Protein AF-A0A9X6U535-F1 (afdb_monomer)

Sequence (80 aa):
MVGKLSFTFNKIRKDYIQMLVGRKRPSWAPVKRKLVRVPHRAGALFLHTETEERRIDVPLVIKAAKDMADLQKIKEDLAD

Structure (mmCIF, N/CA/C/O backbone):
data_AF-A0A9X6U535-F1
#
_entry.id   AF-A0A9X6U535-F1
#
loop_
_atom_site.group_PDB
_atom_site.id
_atom_site.type_symbol
_atom_site.label_atom_id
_atom_site.label_alt_id
_atom_site.label_comp_id
_atom_site.label_asym_id
_atom_site.label_entity_id
_atom_site.label_seq_id
_atom_site.pdbx_PDB_ins_code
_atom_site.Cartn_x
_atom_site.Cartn_y
_atom_site.Cartn_z
_atom_site.occupancy
_atom_site.B_iso_or_equiv
_atom_site.auth_seq_id
_atom_site.auth_comp_id
_atom_site.auth_asym_id
_atom_site.auth_atom_id
_atom_site.pdbx_PDB_model_num
ATOM 1 N N . MET A 1 1 ? -13.276 -21.451 11.323 1.00 37.06 1 MET A N 1
ATOM 2 C CA . MET A 1 1 ? -12.872 -20.481 12.364 1.00 37.06 1 MET A CA 1
ATOM 3 C C . MET A 1 1 ? -12.056 -19.386 11.677 1.00 37.06 1 MET A C 1
ATOM 5 O O . MET A 1 1 ? -10.912 -19.629 11.321 1.00 37.06 1 MET A O 1
ATOM 9 N N . VAL A 1 2 ? -12.659 -18.239 11.342 1.00 49.16 2 VAL A N 1
ATOM 10 C CA . VAL A 1 2 ? -11.930 -17.130 10.693 1.00 49.16 2 VAL A CA 1
ATOM 11 C C . VAL A 1 2 ? -11.169 -16.395 11.793 1.00 49.16 2 VAL A C 1
ATOM 13 O O . VAL A 1 2 ? -11.782 -15.739 12.632 1.00 49.16 2 VAL A O 1
ATOM 16 N N . GLY A 1 3 ? -9.847 -16.567 11.848 1.00 54.12 3 GLY A N 1
ATOM 17 C CA . GLY A 1 3 ? -9.005 -15.833 12.791 1.00 54.12 3 GLY A CA 1
ATOM 18 C C . GLY A 1 3 ? -9.205 -14.329 12.605 1.00 54.12 3 GLY A C 1
ATOM 19 O O . GLY A 1 3 ? -9.239 -13.846 11.473 1.00 54.12 3 GLY A O 1
ATOM 20 N N . LYS A 1 4 ? -9.374 -13.584 13.705 1.00 62.53 4 LYS A N 1
ATOM 21 C CA . LYS A 1 4 ? -9.466 -12.118 13.669 1.00 62.53 4 LYS A CA 1
ATOM 22 C C . LYS A 1 4 ? -8.183 -11.565 13.046 1.00 62.53 4 LYS A C 1
ATOM 24 O O . LYS A 1 4 ? -7.132 -11.557 13.680 1.00 62.53 4 LYS A O 1
ATOM 29 N N . LEU A 1 5 ? -8.270 -11.123 11.797 1.00 74.88 5 LEU A N 1
ATOM 30 C CA . LEU A 1 5 ? -7.167 -10.494 11.088 1.00 74.88 5 LEU A CA 1
ATOM 31 C C . LEU A 1 5 ? -6.983 -9.068 11.623 1.00 74.88 5 LEU A C 1
ATOM 33 O O . LEU A 1 5 ? -7.907 -8.254 11.582 1.00 74.88 5 LEU A O 1
ATOM 37 N N . SER A 1 6 ? -5.794 -8.772 12.144 1.00 81.44 6 SER A N 1
ATOM 38 C CA . SER A 1 6 ? -5.431 -7.439 12.627 1.00 81.44 6 SER A CA 1
ATOM 39 C C . SER A 1 6 ? -4.758 -6.610 11.538 1.00 81.44 6 SER A C 1
ATOM 41 O O . SER A 1 6 ? -3.972 -7.142 10.752 1.00 81.44 6 SER A O 1
ATOM 43 N N . PHE A 1 7 ? -5.021 -5.305 11.537 1.00 88.31 7 PHE A N 1
ATOM 44 C CA . PHE A 1 7 ? -4.353 -4.335 10.676 1.00 88.31 7 PHE A CA 1
ATOM 45 C C . PHE A 1 7 ? -3.418 -3.452 11.508 1.00 88.31 7 PHE A C 1
ATOM 47 O O . PHE A 1 7 ? -3.763 -3.026 12.610 1.00 88.31 7 PHE A O 1
ATOM 54 N N . THR A 1 8 ? -2.222 -3.202 10.987 1.00 90.19 8 THR A N 1
ATOM 55 C CA . THR A 1 8 ? -1.236 -2.312 11.600 1.00 90.19 8 THR A CA 1
ATOM 56 C C . THR A 1 8 ? -0.607 -1.490 10.492 1.00 90.19 8 THR A C 1
ATOM 58 O O . THR A 1 8 ? -0.134 -2.049 9.501 1.00 90.19 8 THR A O 1
ATOM 61 N N . PHE A 1 9 ? -0.598 -0.175 10.671 1.00 89.56 9 PHE A N 1
ATOM 62 C CA . PHE A 1 9 ? 0.006 0.771 9.744 1.00 89.56 9 PHE A CA 1
ATOM 63 C C . PHE A 1 9 ? 0.863 1.746 10.538 1.00 89.56 9 PHE A C 1
ATOM 65 O O . PHE A 1 9 ? 0.448 2.213 11.590 1.00 89.56 9 PHE A O 1
ATOM 72 N N . ASN A 1 10 ? 2.088 1.995 10.076 1.00 91.38 10 ASN A N 1
ATOM 73 C CA . ASN A 1 10 ? 3.033 2.882 10.758 1.00 91.38 10 ASN A CA 1
ATOM 74 C C . ASN A 1 10 ? 3.213 2.588 12.269 1.00 91.38 10 ASN A C 1
ATOM 76 O O . ASN A 1 10 ? 3.260 3.493 13.091 1.00 91.38 10 ASN A O 1
ATOM 80 N N . LYS A 1 11 ? 3.272 1.303 12.651 1.00 90.69 11 LYS A N 1
ATOM 81 C CA . LYS A 1 11 ? 3.316 0.825 14.054 1.00 90.69 11 LYS A CA 1
ATOM 82 C C . LYS A 1 11 ? 2.074 1.153 14.902 1.00 90.69 11 LYS A C 1
ATOM 84 O O . LYS A 1 11 ? 2.033 0.774 16.068 1.00 90.69 11 LYS A O 1
ATOM 89 N N . ILE A 1 12 ? 1.048 1.770 14.325 1.00 90.69 12 ILE A N 1
ATOM 90 C CA 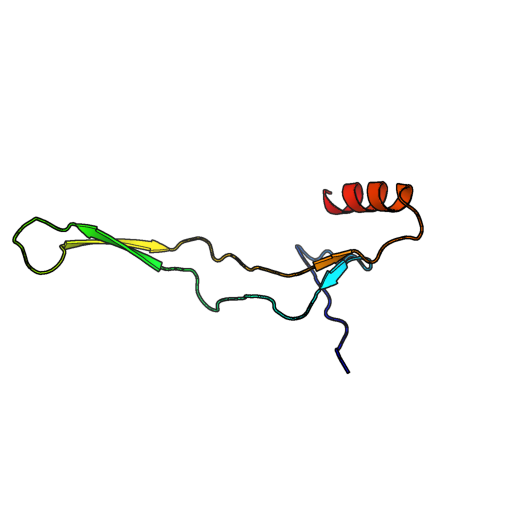. ILE A 1 12 ? -0.227 2.053 14.977 1.00 90.69 12 ILE A CA 1
ATOM 91 C C . ILE A 1 12 ? -1.193 0.906 14.694 1.00 90.69 12 ILE A C 1
ATOM 93 O O . ILE A 1 12 ? -1.334 0.422 13.565 1.00 90.69 12 ILE A O 1
ATOM 97 N N . ARG A 1 13 ? -1.871 0.461 15.749 1.00 90.00 13 ARG A N 1
ATOM 98 C CA . ARG A 1 13 ? -2.945 -0.524 15.694 1.00 90.00 13 ARG A CA 1
ATOM 99 C C . ARG A 1 13 ? -4.152 0.060 16.412 1.00 90.00 13 ARG A C 1
ATOM 101 O O . ARG A 1 13 ? -4.044 0.452 17.567 1.00 90.00 13 ARG A O 1
ATOM 108 N N . LYS A 1 14 ? -5.287 0.095 15.722 1.00 89.12 14 LYS A N 1
ATOM 109 C CA . LYS A 1 14 ? -6.564 0.560 16.266 1.00 89.12 14 LYS A CA 1
ATOM 110 C C . LYS A 1 14 ? -7.492 -0.645 16.431 1.00 89.12 14 LYS A C 1
ATOM 112 O O . LYS A 1 14 ? -7.664 -1.424 15.493 1.00 89.12 14 LYS A O 1
ATOM 117 N N . ASP A 1 15 ? -8.095 -0.810 17.604 1.00 87.75 15 ASP A N 1
ATOM 118 C CA . ASP A 1 15 ? -8.886 -2.010 17.935 1.00 87.75 15 ASP A CA 1
ATOM 119 C C . ASP A 1 15 ? -10.260 -2.063 17.253 1.00 87.75 15 ASP A C 1
ATOM 121 O O . ASP A 1 15 ? -10.847 -3.141 17.071 1.00 87.75 15 ASP A O 1
ATOM 125 N N . TYR A 1 16 ? -10.757 -0.898 16.837 1.00 87.00 16 TYR A N 1
ATOM 126 C CA . TYR A 1 16 ? -11.993 -0.757 16.077 1.00 87.00 16 TYR A CA 1
ATOM 127 C C . TYR A 1 16 ? -11.824 -1.106 14.590 1.00 87.00 16 TYR A C 1
ATOM 129 O O . TYR A 1 16 ? -12.825 -1.298 13.904 1.00 87.00 16 TYR A O 1
ATOM 137 N N . ILE A 1 17 ? -10.592 -1.247 14.081 1.00 89.31 17 ILE A N 1
ATOM 138 C CA . ILE A 1 17 ? -10.336 -1.660 12.695 1.00 89.31 17 ILE A CA 1
ATOM 139 C C . ILE A 1 17 ? -10.237 -3.182 12.629 1.00 89.31 17 ILE A C 1
ATOM 141 O O . ILE A 1 17 ? -9.369 -3.808 13.242 1.00 89.31 17 ILE A O 1
ATOM 145 N N . GLN A 1 18 ? -11.101 -3.791 11.824 1.00 87.94 18 GLN A N 1
ATOM 146 C CA . GLN A 1 18 ? -11.037 -5.207 11.501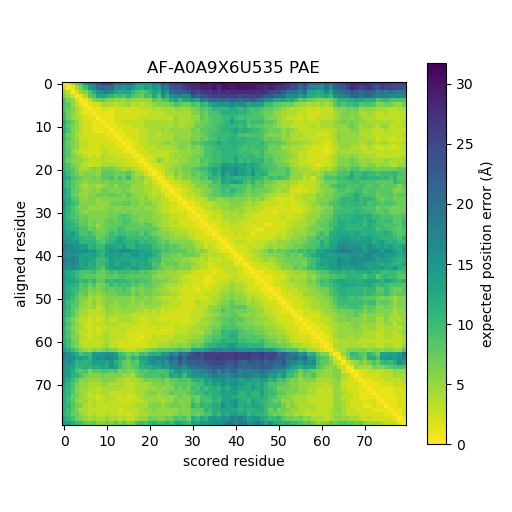 1.00 87.94 18 GLN A CA 1
ATOM 147 C C . GLN A 1 18 ? -10.706 -5.398 10.026 1.00 87.94 18 GLN A C 1
ATOM 149 O O . GLN A 1 18 ? -11.406 -4.904 9.148 1.00 87.94 18 GLN A O 1
ATOM 154 N N . MET A 1 19 ? -9.650 -6.161 9.750 1.00 87.19 19 MET A N 1
ATOM 155 C CA . MET A 1 19 ? -9.313 -6.533 8.382 1.00 87.19 19 MET A CA 1
ATOM 156 C C . MET A 1 19 ? -10.198 -7.696 7.929 1.00 87.19 19 MET A C 1
ATOM 158 O O . MET A 1 19 ? -10.366 -8.682 8.652 1.00 87.19 19 MET A O 1
ATOM 162 N N . LEU A 1 20 ? -10.759 -7.581 6.729 1.00 85.00 20 LEU A N 1
ATOM 163 C CA . LEU A 1 20 ? -11.515 -8.655 6.097 1.00 85.00 20 LEU A CA 1
ATOM 164 C C . LEU A 1 20 ? -10.591 -9.591 5.310 1.00 85.00 20 LEU A C 1
ATOM 166 O O . LEU A 1 20 ? -9.438 -9.283 4.994 1.00 85.00 20 LEU A O 1
ATOM 170 N N . VAL A 1 21 ? -11.121 -10.765 4.978 1.00 81.62 21 VAL A N 1
ATOM 171 C CA . VAL A 1 21 ? -10.475 -11.697 4.050 1.00 81.62 21 VAL A CA 1
ATOM 172 C C . VAL A 1 21 ? -10.540 -11.110 2.632 1.00 81.62 21 VAL A C 1
ATOM 174 O O . VAL A 1 21 ? -11.510 -10.445 2.284 1.00 81.62 21 VAL A O 1
ATOM 177 N N . GLY A 1 22 ? -9.512 -11.351 1.809 1.00 79.81 22 GLY A N 1
ATOM 178 C CA . GLY A 1 22 ? -9.491 -10.914 0.403 1.00 79.81 22 GLY A CA 1
ATOM 179 C C . GLY A 1 22 ? -8.511 -9.786 0.067 1.00 79.81 22 GLY A C 1
ATOM 180 O O . GLY A 1 22 ? -8.645 -9.160 -0.981 1.00 79.81 22 GLY A O 1
ATOM 181 N N . ARG A 1 23 ? -7.509 -9.520 0.919 1.00 81.62 23 ARG A N 1
ATOM 182 C CA . ARG A 1 23 ? -6.453 -8.543 0.603 1.00 81.62 23 ARG A CA 1
ATOM 183 C C . ARG A 1 23 ? -5.728 -8.906 -0.699 1.00 81.62 23 ARG A C 1
ATOM 185 O O . ARG A 1 23 ? -5.235 -10.027 -0.846 1.00 81.62 23 ARG A O 1
ATOM 192 N N . LYS A 1 24 ? -5.599 -7.944 -1.610 1.00 84.19 24 LYS A N 1
ATOM 193 C CA . LYS A 1 24 ? -4.769 -8.083 -2.812 1.00 84.19 24 LYS A CA 1
ATOM 194 C C . LYS A 1 24 ? -3.397 -7.506 -2.505 1.00 84.19 24 LYS A C 1
ATOM 196 O O . LYS A 1 24 ? -3.205 -6.295 -2.478 1.00 84.19 24 LYS A O 1
ATOM 201 N N . ARG A 1 25 ? -2.442 -8.395 -2.231 1.00 83.62 25 ARG A N 1
ATOM 202 C CA . ARG A 1 25 ? -1.043 -8.033 -1.984 1.00 83.62 25 ARG A CA 1
ATOM 203 C C . ARG A 1 25 ? -0.167 -8.670 -3.060 1.00 83.62 25 ARG A C 1
ATOM 205 O O . ARG A 1 25 ? 0.356 -9.757 -2.820 1.00 83.62 25 ARG A O 1
ATOM 212 N N . PRO A 1 26 ? -0.027 -8.037 -4.236 1.00 88.56 26 PRO A N 1
ATOM 213 C CA . PRO A 1 26 ? 0.880 -8.542 -5.254 1.00 88.56 26 PRO A CA 1
ATOM 214 C C . PRO A 1 26 ? 2.304 -8.586 -4.691 1.00 88.56 26 PRO A C 1
ATOM 216 O O . PRO A 1 26 ? 2.716 -7.699 -3.934 1.00 88.56 26 PRO A O 1
ATOM 219 N N . SER A 1 27 ? 3.048 -9.635 -5.034 1.00 89.44 27 SER A N 1
ATOM 220 C CA . SER A 1 27 ? 4.425 -9.81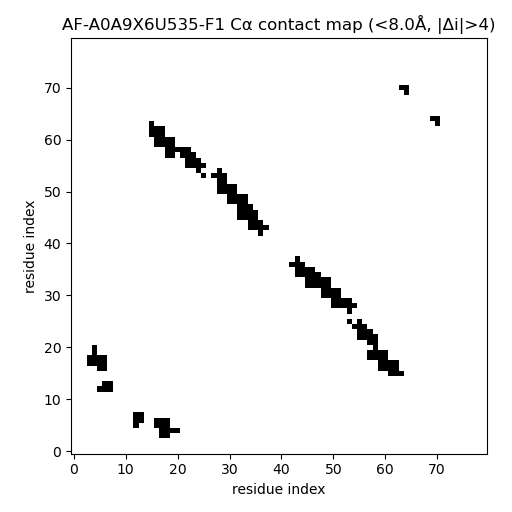1 -4.562 1.00 89.44 27 SER A CA 1
ATOM 221 C C . SER A 1 27 ? 5.374 -8.770 -5.162 1.00 89.44 27 SER A C 1
ATOM 223 O O . SER A 1 27 ? 6.317 -8.360 -4.493 1.00 89.44 27 SER A O 1
ATOM 225 N N . TRP A 1 28 ? 5.079 -8.278 -6.370 1.00 90.44 28 TRP A N 1
ATOM 226 C CA . TRP A 1 28 ? 5.905 -7.312 -7.097 1.00 90.44 28 TRP A CA 1
ATOM 227 C C . TRP A 1 28 ? 5.149 -6.024 -7.408 1.00 90.44 28 TRP A C 1
ATOM 229 O O . TRP A 1 28 ? 3.923 -6.017 -7.529 1.00 90.44 28 TRP A O 1
ATOM 239 N N . ALA A 1 29 ? 5.905 -4.934 -7.524 1.00 91.88 29 ALA A N 1
ATOM 240 C CA . ALA A 1 29 ? 5.414 -3.697 -8.110 1.00 91.88 29 ALA A CA 1
ATOM 241 C C . ALA A 1 29 ? 5.123 -3.910 -9.609 1.00 91.88 29 ALA A C 1
ATOM 243 O O . ALA A 1 29 ? 5.867 -4.656 -10.256 1.00 91.88 29 ALA A O 1
ATOM 244 N N . PRO A 1 30 ? 4.061 -3.306 -10.169 1.00 92.81 30 PRO A N 1
ATOM 245 C CA . PRO A 1 30 ? 3.804 -3.383 -11.600 1.00 92.81 30 PRO A CA 1
ATOM 246 C C . PRO A 1 30 ? 4.965 -2.771 -12.390 1.00 92.81 30 PRO A C 1
ATOM 248 O O . PRO A 1 30 ? 5.554 -1.769 -11.989 1.00 92.81 30 PRO A O 1
ATOM 251 N N . VAL A 1 31 ? 5.296 -3.392 -13.520 1.00 93.94 31 VAL A N 1
ATOM 252 C CA . VAL A 1 31 ? 6.381 -2.946 -14.395 1.00 93.94 31 VAL A CA 1
ATOM 253 C C . VAL A 1 31 ? 5.787 -2.529 -15.729 1.00 93.94 31 VAL A C 1
ATOM 255 O O . VAL A 1 31 ? 5.199 -3.349 -16.438 1.00 93.94 31 VAL A O 1
ATOM 258 N N . LYS A 1 32 ? 5.977 -1.264 -16.096 1.00 93.88 32 LYS A N 1
ATOM 259 C CA . LYS A 1 32 ? 5.513 -0.700 -17.358 1.00 93.88 32 LYS A CA 1
ATOM 260 C C . LYS A 1 32 ? 6.697 -0.452 -18.279 1.00 93.88 32 LYS A C 1
ATOM 262 O O . LYS A 1 32 ? 7.649 0.238 -17.935 1.00 93.88 32 LYS A O 1
ATOM 267 N N . ARG A 1 33 ? 6.655 -1.035 -19.476 1.00 93.75 33 ARG A N 1
ATOM 268 C CA . ARG A 1 33 ? 7.705 -0.864 -20.490 1.00 93.75 33 ARG A CA 1
ATOM 269 C C . ARG A 1 33 ? 7.248 0.141 -21.529 1.00 93.75 33 ARG A C 1
ATOM 271 O O . ARG A 1 33 ? 6.211 -0.057 -22.162 1.00 93.75 33 ARG A O 1
ATOM 278 N N . LYS A 1 34 ? 8.035 1.194 -21.730 1.00 95.31 34 LYS A N 1
ATOM 279 C CA . LYS A 1 34 ? 7.772 2.187 -22.765 1.00 95.31 34 LYS A CA 1
ATOM 280 C C . LYS A 1 34 ? 8.385 1.711 -24.075 1.00 95.31 34 LYS A C 1
ATOM 282 O O . LYS A 1 34 ? 9.594 1.504 -24.178 1.00 95.31 34 LYS A O 1
ATOM 287 N N . LEU A 1 35 ? 7.524 1.508 -25.064 1.00 95.19 35 LEU A N 1
ATOM 288 C CA . LEU A 1 35 ? 7.880 0.978 -26.373 1.00 95.19 35 LEU A CA 1
ATOM 289 C C . LEU A 1 35 ? 7.407 1.948 -27.458 1.00 95.19 35 LEU A C 1
ATOM 291 O O . LEU A 1 35 ? 6.267 2.409 -27.411 1.00 95.19 35 LEU A O 1
ATOM 295 N N . VAL A 1 36 ? 8.250 2.223 -28.452 1.00 95.25 36 VAL A N 1
ATOM 296 C CA . VAL A 1 36 ? 7.876 2.999 -29.643 1.00 95.25 36 VAL A CA 1
ATOM 297 C C . VAL A 1 36 ? 7.535 2.042 -30.771 1.00 95.25 36 VAL A C 1
ATOM 299 O O . VAL A 1 36 ? 8.344 1.195 -31.150 1.00 95.25 36 VAL A O 1
ATOM 302 N N . ARG A 1 37 ? 6.329 2.186 -31.320 1.00 93.62 37 ARG A N 1
ATOM 303 C CA . ARG A 1 37 ? 5.868 1.444 -32.496 1.00 93.62 37 ARG A CA 1
ATOM 304 C C . ARG A 1 37 ? 5.798 2.398 -33.677 1.00 93.62 37 ARG A C 1
ATOM 306 O O . ARG A 1 37 ? 5.257 3.491 -33.551 1.00 93.62 37 ARG A O 1
ATOM 313 N N . VAL A 1 38 ? 6.347 1.972 -34.807 1.00 93.50 38 VAL A N 1
ATOM 314 C CA . VAL A 1 38 ? 6.297 2.715 -36.069 1.00 93.50 38 VAL A CA 1
ATOM 315 C C . VAL A 1 38 ? 5.376 1.946 -37.016 1.00 93.50 38 VAL A C 1
ATOM 317 O O . VAL A 1 38 ? 5.502 0.719 -37.087 1.00 93.50 38 VAL A O 1
ATOM 320 N N . PRO A 1 39 ? 4.455 2.613 -37.733 1.00 94.44 39 PRO A N 1
ATOM 321 C CA . PRO A 1 39 ? 3.624 1.954 -38.735 1.00 94.44 39 PRO A CA 1
ATOM 322 C C . PRO A 1 39 ? 4.472 1.160 -39.736 1.00 94.44 39 PRO A C 1
ATOM 324 O O . PRO A 1 39 ? 5.547 1.605 -40.130 1.00 94.44 39 PRO A O 1
ATOM 327 N N . HIS A 1 40 ? 3.986 -0.013 -40.148 1.00 92.06 40 HIS A N 1
ATOM 328 C CA . HIS A 1 40 ? 4.648 -0.904 -41.117 1.00 92.06 40 HIS A CA 1
ATOM 329 C C . HIS A 1 40 ? 6.008 -1.484 -40.680 1.00 92.06 40 HIS A C 1
ATOM 331 O O . HIS A 1 40 ? 6.677 -2.136 -41.479 1.00 92.06 40 HIS A O 1
ATOM 337 N N . ARG A 1 41 ? 6.414 -1.317 -39.413 1.00 89.88 41 ARG A N 1
ATOM 338 C CA . ARG A 1 41 ? 7.587 -1.991 -38.839 1.00 89.88 41 ARG A CA 1
ATOM 339 C C . ARG A 1 41 ? 7.145 -3.043 -37.830 1.00 89.88 41 ARG A C 1
ATOM 341 O O . ARG A 1 41 ? 6.486 -2.727 -36.842 1.00 89.88 41 ARG A O 1
ATOM 348 N N . ALA A 1 42 ? 7.540 -4.292 -38.056 1.00 92.00 42 ALA A N 1
ATOM 349 C CA . ALA A 1 42 ? 7.307 -5.357 -37.091 1.00 92.00 42 ALA A CA 1
ATOM 350 C C . ALA A 1 42 ? 8.086 -5.091 -35.788 1.00 92.00 42 ALA A C 1
ATOM 352 O O . ALA A 1 42 ? 9.257 -4.708 -35.810 1.00 92.00 42 ALA A O 1
ATOM 353 N N . GLY A 1 43 ? 7.430 -5.315 -34.649 1.00 92.19 43 GLY A N 1
ATOM 354 C CA . GLY A 1 43 ? 8.018 -5.125 -33.323 1.00 92.19 43 GLY A CA 1
ATOM 355 C C . GLY A 1 43 ? 7.878 -3.704 -32.767 1.00 92.19 43 GLY A C 1
ATOM 356 O O . GLY A 1 43 ? 7.032 -2.917 -33.192 1.00 92.19 43 GLY A O 1
ATOM 357 N N . ALA A 1 44 ? 8.669 -3.404 -31.739 1.00 93.38 44 ALA A N 1
ATOM 358 C CA . ALA A 1 44 ? 8.716 -2.095 -31.103 1.00 93.38 44 ALA A CA 1
ATOM 359 C C . ALA A 1 44 ? 10.134 -1.807 -30.599 1.00 93.38 44 ALA A C 1
ATOM 361 O O . ALA A 1 44 ? 10.831 -2.723 -30.163 1.00 93.38 44 ALA A O 1
ATOM 362 N N . LEU A 1 45 ? 10.548 -0.542 -30.641 1.00 93.62 45 LEU A N 1
ATOM 363 C CA . LEU A 1 45 ? 11.806 -0.105 -30.047 1.00 93.62 45 LEU A CA 1
ATOM 364 C C . LEU A 1 45 ? 11.606 0.102 -28.544 1.00 93.62 45 LEU A C 1
ATOM 366 O O . LEU A 1 45 ? 10.713 0.842 -28.131 1.00 93.62 45 LEU A O 1
ATOM 370 N N . PHE A 1 46 ? 12.433 -0.549 -27.732 1.00 95.06 46 PHE A N 1
ATOM 371 C CA . PHE A 1 46 ? 12.445 -0.340 -26.290 1.00 95.06 46 PHE A CA 1
ATOM 372 C C . PHE A 1 46 ? 13.064 1.017 -25.954 1.00 95.06 46 PHE A C 1
ATOM 374 O O . PHE A 1 46 ? 14.172 1.305 -26.396 1.00 95.06 46 PHE A O 1
ATOM 381 N N . LEU A 1 47 ? 12.347 1.836 -25.181 1.00 95.38 47 LEU A N 1
ATOM 382 C CA . LEU A 1 47 ? 12.887 3.086 -24.648 1.00 95.38 47 LEU A CA 1
ATOM 383 C C . LEU A 1 47 ? 13.429 2.866 -23.241 1.00 95.38 47 LEU A C 1
ATOM 385 O O . LEU A 1 47 ? 14.625 3.000 -23.005 1.00 95.38 47 LEU A O 1
ATOM 389 N N . HIS A 1 48 ? 12.548 2.502 -22.312 1.00 94.62 48 HIS A N 1
ATOM 390 C CA . HIS A 1 48 ? 12.904 2.281 -20.916 1.00 94.62 48 HIS A CA 1
ATOM 391 C C . HIS A 1 48 ? 11.805 1.521 -20.169 1.00 94.62 48 HIS A C 1
ATOM 393 O O . HIS A 1 48 ? 10.714 1.263 -20.690 1.00 94.62 48 HIS A O 1
ATOM 399 N N . THR A 1 49 ? 12.116 1.141 -18.931 1.00 96.12 49 THR A N 1
ATOM 400 C CA . THR A 1 49 ? 11.193 0.480 -18.006 1.00 96.12 49 THR A CA 1
ATOM 401 C C . THR A 1 49 ? 10.921 1.400 -16.823 1.00 96.12 49 THR A C 1
ATOM 403 O O . THR A 1 49 ? 11.854 1.960 -16.256 1.00 96.12 49 THR A O 1
ATOM 406 N N . GLU A 1 50 ? 9.655 1.529 -16.449 1.00 94.88 50 GLU A N 1
ATOM 407 C CA . GLU A 1 50 ? 9.187 2.257 -15.274 1.00 94.88 50 GLU A CA 1
ATOM 408 C C . GLU A 1 50 ? 8.581 1.254 -14.288 1.00 94.88 50 GLU A C 1
ATOM 410 O O . GLU A 1 50 ? 7.822 0.358 -14.676 1.00 94.88 50 GLU A O 1
ATOM 415 N N . THR A 1 51 ? 8.929 1.393 -13.013 1.00 94.25 51 THR A N 1
ATOM 416 C CA . THR A 1 51 ? 8.314 0.623 -11.928 1.00 94.25 51 THR A CA 1
ATOM 417 C C . THR A 1 51 ? 7.225 1.480 -11.306 1.00 94.25 51 THR A C 1
ATOM 419 O O . THR A 1 51 ? 7.511 2.560 -10.796 1.00 94.25 51 THR A O 1
ATOM 422 N N . GLU A 1 52 ? 5.982 1.013 -11.366 1.00 91.25 52 GLU A N 1
ATOM 423 C CA . GLU A 1 52 ? 4.832 1.729 -10.817 1.00 91.25 52 GLU A CA 1
ATOM 424 C C . GLU A 1 52 ? 4.659 1.456 -9.317 1.00 91.25 52 GLU A C 1
ATOM 426 O O . GLU A 1 52 ? 5.266 0.552 -8.733 1.00 91.25 52 GLU A O 1
ATOM 431 N N . GLU A 1 53 ? 3.792 2.234 -8.676 1.00 91.25 53 GLU A N 1
ATOM 432 C CA . GLU A 1 53 ? 3.468 2.054 -7.268 1.00 91.25 53 GLU A CA 1
ATOM 433 C C . GLU A 1 53 ? 2.803 0.699 -7.016 1.00 91.25 53 GLU A C 1
ATOM 435 O O . GLU A 1 53 ? 1.815 0.307 -7.645 1.00 91.25 53 GLU A O 1
ATOM 440 N N . ARG A 1 54 ? 3.320 -0.031 -6.024 1.00 92.00 54 ARG A N 1
ATOM 441 C CA . ARG A 1 54 ? 2.713 -1.288 -5.598 1.00 92.00 54 ARG A CA 1
ATOM 442 C C . ARG A 1 54 ? 1.533 -1.022 -4.673 1.00 92.00 54 ARG A C 1
ATOM 444 O O . ARG A 1 54 ? 1.672 -1.039 -3.449 1.00 92.00 54 ARG A O 1
ATOM 451 N N . ARG A 1 55 ? 0.359 -0.841 -5.268 1.00 89.94 55 ARG A N 1
ATOM 452 C CA . ARG A 1 55 ? -0.897 -0.723 -4.529 1.00 89.94 55 ARG A CA 1
ATOM 453 C C . ARG A 1 55 ? -1.233 -2.030 -3.798 1.00 89.94 55 ARG A C 1
ATOM 455 O O . ARG A 1 55 ? -1.172 -3.116 -4.376 1.00 89.94 55 ARG A O 1
ATOM 462 N N . ILE A 1 56 ? -1.584 -1.922 -2.517 1.00 90.69 56 ILE A N 1
ATOM 463 C CA . ILE A 1 56 ? -2.071 -3.035 -1.694 1.00 90.69 56 ILE A CA 1
ATOM 464 C C . ILE A 1 56 ? -3.496 -2.699 -1.280 1.00 90.69 56 ILE A C 1
ATOM 466 O O . ILE A 1 56 ? -3.708 -1.825 -0.443 1.00 90.69 56 ILE A O 1
ATOM 470 N N . ASP A 1 57 ? -4.463 -3.418 -1.838 1.00 90.06 57 ASP A N 1
ATOM 471 C CA . ASP A 1 57 ? -5.862 -3.229 -1.472 1.00 90.06 57 ASP A CA 1
ATOM 472 C C . ASP A 1 57 ? -6.187 -4.103 -0.264 1.00 90.06 57 ASP A C 1
ATOM 47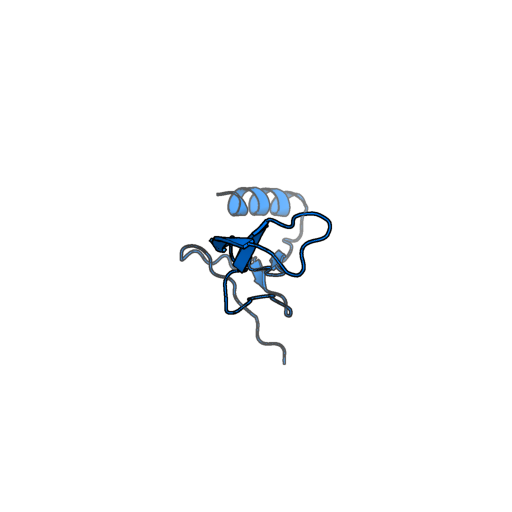4 O O . ASP A 1 57 ? -6.172 -5.340 -0.332 1.00 90.06 57 ASP A O 1
ATOM 478 N N . VAL A 1 58 ? -6.460 -3.445 0.861 1.00 89.75 58 VAL A N 1
ATOM 479 C CA . VAL A 1 58 ? -6.822 -4.092 2.118 1.00 89.75 58 VAL A CA 1
ATOM 480 C C . VAL A 1 58 ? -8.281 -3.772 2.428 1.00 89.75 58 VAL A C 1
ATOM 482 O O . VAL A 1 58 ? -8.596 -2.615 2.697 1.00 89.75 58 VAL A O 1
ATOM 485 N N . PRO A 1 59 ? -9.184 -4.765 2.411 1.00 90.31 59 PRO A N 1
ATOM 486 C CA . PRO A 1 59 ? -10.557 -4.539 2.830 1.00 90.31 59 PRO A CA 1
ATOM 487 C C . PRO A 1 59 ? -10.605 -4.399 4.358 1.00 90.31 59 PRO A C 1
ATOM 489 O O . PRO A 1 59 ? -10.170 -5.295 5.088 1.00 90.31 59 PRO A O 1
ATOM 492 N N . LEU A 1 60 ? -11.123 -3.270 4.840 1.00 88.69 60 LEU A N 1
ATOM 493 C CA . LEU A 1 60 ? -11.249 -2.946 6.261 1.00 88.69 60 LEU A CA 1
ATOM 494 C C . LEU A 1 60 ? -12.716 -2.689 6.613 1.00 88.69 60 LEU A C 1
ATOM 496 O O . LEU A 1 60 ? -13.467 -2.132 5.817 1.00 88.69 60 LEU A O 1
ATOM 500 N N . VAL 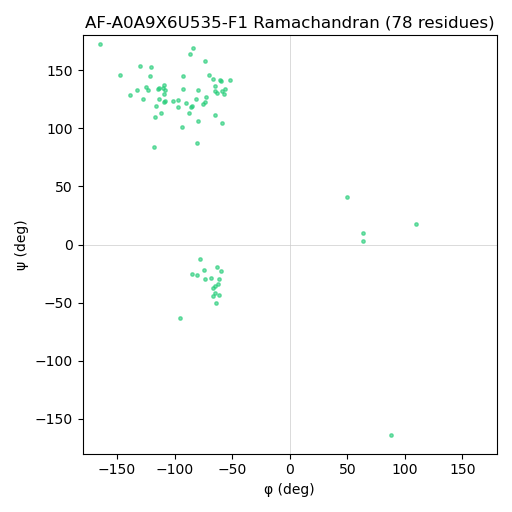A 1 61 ? -13.103 -3.076 7.823 1.00 87.88 61 VAL A N 1
ATOM 501 C CA . VAL A 1 61 ? -14.385 -2.734 8.443 1.00 87.88 61 VAL A CA 1
ATOM 502 C C . VAL A 1 61 ? -14.103 -2.036 9.758 1.00 87.88 61 VAL A C 1
ATOM 504 O O . VAL A 1 61 ? -13.302 -2.510 10.565 1.00 87.88 61 VAL A O 1
ATOM 507 N N . ILE A 1 62 ? -14.792 -0.923 9.977 1.00 86.88 62 ILE A N 1
ATOM 508 C CA . ILE A 1 62 ? -14.832 -0.259 11.273 1.00 86.88 62 ILE A CA 1
ATOM 509 C C . ILE A 1 62 ? -15.928 -0.947 12.079 1.00 86.88 62 ILE A C 1
ATOM 511 O O . ILE A 1 62 ? -17.091 -0.972 11.672 1.00 86.88 62 ILE A O 1
ATOM 515 N N . LYS A 1 63 ? -15.558 -1.547 13.209 1.00 80.38 63 LYS A N 1
ATOM 516 C CA . LYS A 1 63 ? -16.535 -2.060 14.166 1.00 80.38 63 LYS A CA 1
ATOM 517 C C . LYS A 1 63 ? -17.306 -0.869 14.715 1.00 80.38 63 LYS A C 1
ATOM 519 O O . LYS A 1 63 ? -16.728 -0.033 15.403 1.00 80.38 63 LYS A O 1
ATOM 524 N N . ALA A 1 64 ? -18.583 -0.787 14.366 1.00 66.81 64 ALA A N 1
ATOM 525 C CA . ALA A 1 64 ? -19.430 0.317 14.774 1.00 66.81 64 ALA A CA 1
ATOM 526 C C . ALA A 1 64 ? -19.495 0.420 16.304 1.00 66.81 64 ALA A C 1
ATOM 528 O O . ALA A 1 64 ? -19.725 -0.573 17.001 1.00 66.81 64 ALA A O 1
ATOM 529 N N . ALA A 1 65 ? -19.311 1.638 16.806 1.00 65.06 65 ALA A N 1
ATOM 530 C CA . ALA A 1 65 ? -19.849 2.032 18.096 1.00 65.06 65 ALA A CA 1
ATOM 531 C C . ALA A 1 65 ? -21.370 2.224 17.958 1.00 65.06 65 ALA A C 1
ATOM 533 O O . ALA A 1 65 ? -21.882 2.386 16.850 1.00 65.06 65 ALA A O 1
ATOM 534 N N . LYS A 1 66 ? -22.095 2.137 19.076 1.00 71.31 66 LYS A N 1
ATOM 535 C CA . LYS A 1 66 ? -23.562 2.005 19.113 1.00 71.31 66 LYS A CA 1
ATOM 536 C C . LYS A 1 66 ? -24.314 3.168 18.445 1.00 71.31 66 LYS A C 1
ATOM 538 O O . LYS A 1 66 ? -25.435 2.950 17.999 1.00 71.31 66 LYS A O 1
ATOM 543 N N . ASP A 1 67 ? -23.678 4.338 18.323 1.00 81.06 67 ASP A N 1
ATOM 544 C CA . ASP A 1 67 ? -24.307 5.590 17.903 1.00 81.06 67 ASP A CA 1
ATOM 545 C C . ASP A 1 67 ? -23.547 6.317 16.776 1.00 81.06 67 ASP A C 1
ATOM 547 O O . ASP A 1 67 ? -22.324 6.230 16.639 1.00 81.06 67 ASP A O 1
ATOM 551 N N . MET A 1 68 ? -24.278 7.117 15.989 1.00 79.75 68 MET A N 1
ATOM 552 C CA . MET A 1 68 ? -23.732 7.905 14.871 1.00 79.75 68 MET A CA 1
ATOM 553 C C . MET A 1 68 ? -22.684 8.943 15.321 1.00 79.75 68 MET A C 1
ATOM 555 O O . MET A 1 68 ? -21.769 9.269 14.567 1.00 79.75 68 MET A O 1
ATOM 559 N N . ALA A 1 69 ? -22.798 9.456 16.550 1.00 82.88 69 ALA A N 1
ATOM 560 C CA . ALA A 1 69 ? -21.855 10.424 17.111 1.00 82.88 69 ALA A CA 1
ATOM 561 C C . ALA A 1 69 ? -20.460 9.816 17.334 1.00 82.88 69 ALA A C 1
ATOM 563 O O . ALA A 1 69 ? -19.448 10.467 17.078 1.00 82.88 69 ALA A O 1
ATOM 564 N N . ASP A 1 70 ? -20.392 8.552 17.750 1.00 83.25 70 ASP A N 1
ATOM 565 C CA . ASP A 1 70 ? -19.117 7.873 17.976 1.00 83.25 70 ASP A CA 1
ATOM 566 C C . ASP A 1 70 ? -18.422 7.514 16.660 1.00 83.25 70 ASP A C 1
ATOM 568 O O . ASP A 1 70 ? -17.195 7.548 16.581 1.00 83.25 70 ASP A O 1
ATOM 572 N N . LEU A 1 71 ? -19.186 7.259 15.591 1.00 86.38 71 LEU A N 1
ATOM 573 C CA . LEU A 1 71 ? -18.617 7.092 14.252 1.00 86.38 71 LEU A CA 1
ATOM 574 C C . LEU A 1 71 ? -17.907 8.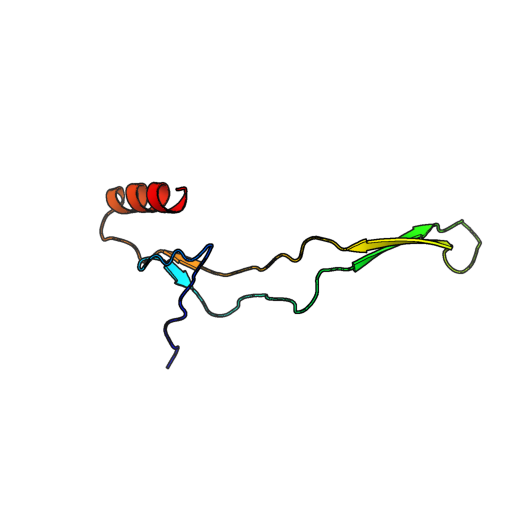359 13.759 1.00 86.38 71 LEU A C 1
ATOM 576 O O . LEU A 1 71 ? -16.889 8.241 13.080 1.00 86.38 71 LEU A O 1
ATOM 580 N N . GLN A 1 72 ? -18.393 9.556 14.112 1.00 86.81 72 GLN A N 1
ATOM 581 C CA . GLN A 1 72 ? -17.707 10.802 13.748 1.00 86.81 72 GLN A CA 1
ATOM 582 C C . GLN A 1 72 ? -16.362 10.930 14.468 1.00 86.81 72 GLN A C 1
ATOM 584 O O . GLN A 1 72 ? -15.360 11.205 13.815 1.00 86.81 72 GLN A O 1
ATOM 589 N N . LYS A 1 73 ? -16.313 10.619 15.769 1.00 87.62 73 LYS A N 1
ATOM 590 C CA . LYS A 1 73 ? -15.060 10.618 16.544 1.00 87.62 73 LYS A CA 1
ATOM 591 C C . LYS A 1 73 ? -14.048 9.606 16.002 1.00 87.62 73 LYS A C 1
ATOM 593 O O . LYS A 1 73 ? -12.876 9.921 15.863 1.00 87.62 73 LYS A O 1
ATOM 598 N N . ILE A 1 74 ? -14.500 8.394 15.662 1.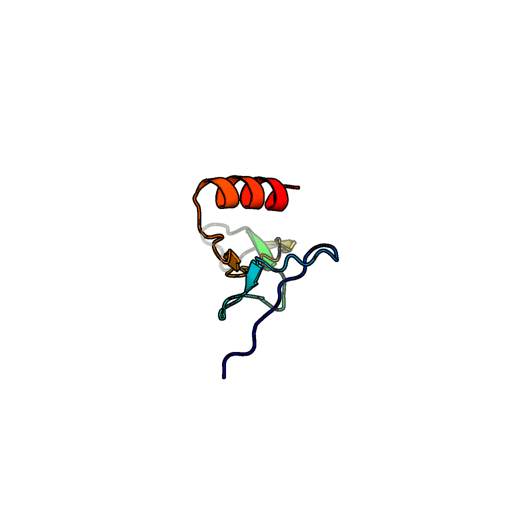00 89.44 74 ILE A N 1
ATOM 599 C CA . ILE A 1 74 ? -13.635 7.354 15.077 1.00 89.44 74 ILE A CA 1
ATOM 600 C C . ILE A 1 74 ? -13.111 7.782 13.702 1.00 89.44 74 ILE A C 1
ATOM 602 O O . ILE A 1 74 ? -11.981 7.465 13.348 1.00 89.44 74 ILE A O 1
ATOM 606 N N . LYS A 1 75 ? -13.923 8.493 12.915 1.00 86.69 75 LYS A N 1
ATOM 607 C CA . LYS A 1 75 ? -13.502 9.024 11.617 1.00 86.69 75 LYS A CA 1
ATOM 608 C C . LYS A 1 75 ? -12.399 10.074 11.774 1.00 86.69 75 LYS A C 1
ATOM 610 O O . LYS A 1 75 ? -11.466 10.060 10.981 1.00 86.69 75 LYS A O 1
ATOM 615 N N . GLU A 1 76 ? -12.512 10.952 12.767 1.00 88.88 76 GLU A N 1
ATOM 616 C CA . GLU A 1 76 ? -11.470 11.933 13.104 1.00 88.88 76 GLU A CA 1
ATOM 617 C C . GLU A 1 76 ? -10.186 11.222 13.564 1.00 88.88 76 GLU A C 1
ATOM 619 O O . GLU A 1 76 ? -9.145 11.405 12.947 1.00 88.88 76 GLU A O 1
ATOM 624 N N . ASP A 1 77 ? -10.286 10.281 14.509 1.00 88.06 77 ASP A N 1
ATOM 625 C CA . ASP A 1 77 ? -9.146 9.489 15.013 1.00 88.06 77 ASP A CA 1
ATOM 626 C C . ASP A 1 77 ? -8.473 8.582 13.957 1.00 88.06 77 ASP A C 1
ATOM 628 O O . ASP A 1 77 ? -7.351 8.114 14.159 1.0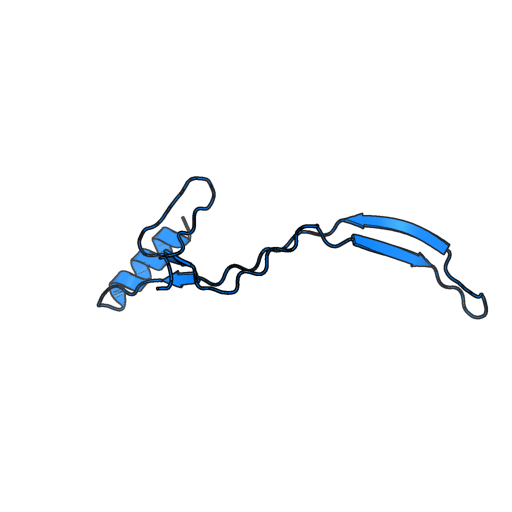0 88.06 77 ASP A O 1
ATOM 632 N N . LEU A 1 78 ? -9.165 8.275 12.854 1.00 87.06 78 LEU A N 1
ATOM 633 C CA . LEU A 1 78 ? -8.615 7.529 11.717 1.00 87.06 78 LEU A CA 1
ATO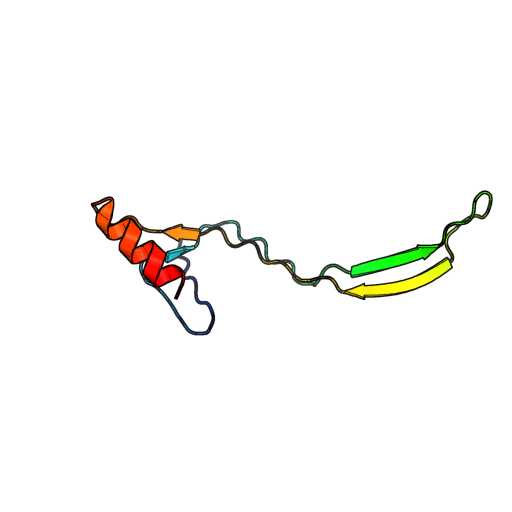M 634 C C . LEU A 1 78 ? -7.874 8.436 10.724 1.00 87.06 78 LEU A C 1
ATOM 636 O O . LEU A 1 78 ? -7.045 7.940 9.960 1.00 87.06 78 LEU A O 1
ATOM 640 N N . ALA A 1 79 ? -8.232 9.720 10.674 1.00 86.12 79 ALA A N 1
ATOM 641 C CA . ALA A 1 79 ? -7.587 10.700 9.808 1.00 86.12 79 ALA A CA 1
ATOM 642 C C . ALA A 1 79 ? -6.268 11.222 10.402 1.00 86.12 79 ALA A C 1
ATOM 644 O O . ALA A 1 79 ? -5.394 11.619 9.629 1.00 86.12 79 ALA A O 1
ATOM 645 N N . ASP A 1 80 ? -6.148 11.187 11.733 1.00 79.12 80 ASP A N 1
ATOM 646 C CA . ASP A 1 80 ? -4.937 11.501 12.504 1.00 79.12 80 ASP A CA 1
ATOM 647 C C . ASP A 1 80 ? -3.881 10.374 12.457 1.00 79.12 80 ASP A C 1
ATOM 649 O O . ASP A 1 80 ? -2.681 10.694 12.271 1.00 79.12 80 ASP A O 1
#

Organism: Bacillus cereus (NCBI:txid1396)

InterPro domains:
  IPR006520 Distal tail protein, N-terminal [TIGR01633] (7-79)
  IPR008841 Siphovirus-type tail component, RIFT-related domain [PF05709] (18-79)

Secondary structure (DSSP, 8-state):
----B---BTTB--TTEEEPS--B--SS--EEEEEE--TT-SS-EEEEEEEPP---B--EEE---SSHHHHHHHHHHHH-

Nearest PDB structures (foldseek):
  2x8k-assembly1_A  TM=8.477E-01  e=2.226E-01  Bacillus phage SPP1
  2x8k-assembly1_C  TM=8.440E-01  e=2.667E-01  Bacillus phage SPP1
  9d93-assembly1_Mc  TM=6.787E-01  e=7.416E-01  Mycobacterium phage Bxb1
  9d93-assembly1_Md  TM=7.093E-01  e=1.526E+00  Mycobacterium phage Bxb1
  6lkz-assembly1_D  TM=3.717E-01  e=4.508E+00  Phaeodactylum tricornutum

Mean predicted aligned error: 7.54 Å

Radius of gyration: 21.38 Å; Cα contacts (8 Å, |Δi|>4): 95; chains: 1; bounding box: 37×32×60 Å

Foldseek 3Di:
DPPFDFDADPNDGDPQKTWDPDKDQDPAFDKDWDWDDDPPDPDTHTDDIDGHDRDIDIDIDGNDDPDPVVVVVVVVVVVD

Solvent-accessible surface area (backbone atoms only — not comparable to full-atom values): 5281 Å² total; per-residue (Å²): 133,84,74,88,43,79,56,73,56,96,92,45,68,56,90,50,49,37,39,51,88,81,55,46,69,68,94,61,55,50,75,48,71,46,63,50,73,54,91,99,49,91,70,61,50,80,76,52,76,46,78,49,82,64,73,65,51,70,50,71,42,72,60,78,57,100,44,76,71,52,49,52,52,53,53,52,68,68,73,107

pLDDT: mean 86.31, std 10.35, range [37.06, 96.12]